Protein AF-A0A5R8Y3N6-F1 (afdb_monomer_lite)

Organism: NCBI:txid2576037

Foldseek 3Di:
DDPLKAKDKDKAQDDPVLVVVLCCVVFVVQAPDWDDDPFKIWGHQGDDPQAPWTWTWIWGWDDDPRIIMIIIITHTPPVVVLVVQQVCCCVPVVRPSNVVSVVNSNVRSVRVNVVVVVSVVPRDHD

Sequence (126 aa):
MGLFDIQIKKDIQTQKDEVINYLENKLTPFSKDTTISEKTLFFKGFKPKSSLLTYDLNIDIEKSKKSISLNIFGELLHVWILVILVVTGILFTYGIGVILVIVFVFYQKITATKYLNNL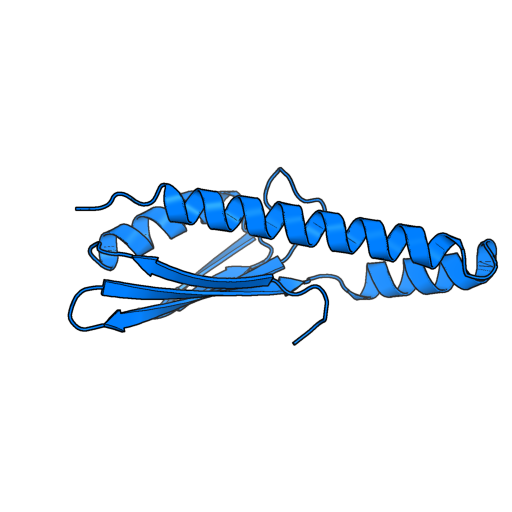LDNIPKE

Radius of gyration: 16.67 Å; chains: 1; bounding box: 41×25×47 Å

Secondary structure (DSSP, 8-state):
--TT-EEEEEEE-S-HHHHHHHHHHHHGGG-SEEEE-SSEEEEEEE--TT-SS-EEEEEEEEE-SSSEEEEEEEEES-HHHHHHHHHHHHHHHTTHHHHHHHHHHHHHHHHHHHHHHHHHHTSPP-

pLDDT: mean 88.94, std 6.81, range [55.97, 96.0]

Structure (mmCIF, N/CA/C/O backbone):
data_AF-A0A5R8Y3N6-F1
#
_entry.id   AF-A0A5R8Y3N6-F1
#
loop_
_atom_site.group_PDB
_atom_site.id
_atom_site.type_symbol
_atom_site.label_atom_id
_atom_site.label_alt_id
_atom_site.label_comp_id
_atom_site.label_asym_id
_atom_site.label_entity_id
_atom_site.label_seq_id
_atom_site.pdbx_PDB_ins_code
_atom_site.Cartn_x
_atom_site.Cartn_y
_atom_site.Cartn_z
_atom_site.occupancy
_atom_site.B_iso_or_equiv
_atom_site.auth_seq_id
_atom_site.auth_comp_id
_atom_site.auth_asym_id
_atom_site.auth_atom_id
_atom_site.pdbx_PDB_model_num
ATOM 1 N N . MET A 1 1 ? 4.546 14.916 0.038 1.00 61.56 1 MET A N 1
ATOM 2 C CA . MET A 1 1 ? 3.581 13.959 -0.537 1.00 61.56 1 MET A CA 1
ATOM 3 C C . MET A 1 1 ? 3.998 13.677 -1.964 1.00 61.56 1 MET A C 1
ATOM 5 O O . MET A 1 1 ? 4.095 14.612 -2.754 1.00 61.56 1 MET A O 1
ATOM 9 N N . GLY A 1 2 ? 4.328 12.427 -2.260 1.00 72.94 2 GLY A N 1
ATOM 10 C CA . GLY A 1 2 ? 4.628 11.945 -3.598 1.00 72.94 2 GLY A CA 1
ATOM 11 C C . GLY A 1 2 ? 3.361 11.820 -4.441 1.00 72.94 2 GLY A C 1
ATOM 12 O O . GLY A 1 2 ? 2.275 11.526 -3.946 1.00 72.94 2 GLY A O 1
ATOM 13 N N . LEU A 1 3 ? 3.496 12.026 -5.750 1.00 83.56 3 LEU A N 1
ATOM 14 C CA . LEU A 1 3 ? 2.378 11.971 -6.702 1.00 83.56 3 LEU A CA 1
ATOM 15 C C . LEU A 1 3 ? 1.654 10.605 -6.693 1.00 83.56 3 LEU A C 1
ATOM 17 O O . LEU A 1 3 ? 0.456 10.503 -6.978 1.00 83.56 3 LEU A O 1
ATOM 21 N N . PHE A 1 4 ? 2.386 9.550 -6.339 1.00 87.81 4 PHE A N 1
ATOM 22 C CA . PHE A 1 4 ? 1.926 8.163 -6.363 1.00 87.81 4 PHE A CA 1
ATOM 23 C C . PHE A 1 4 ? 1.533 7.612 -4.990 1.00 87.81 4 PHE A C 1
ATOM 25 O O . PHE A 1 4 ? 1.137 6.449 -4.903 1.00 87.81 4 PHE A O 1
ATOM 32 N N . ASP A 1 5 ? 1.577 8.452 -3.957 1.00 91.25 5 ASP A N 1
ATOM 33 C CA . ASP A 1 5 ? 1.159 8.081 -2.610 1.00 91.25 5 ASP A CA 1
ATOM 34 C C . ASP A 1 5 ? -0.363 7.925 -2.542 1.00 91.25 5 ASP A C 1
ATOM 36 O O . ASP A 1 5 ? -1.127 8.553 -3.293 1.00 91.25 5 ASP A O 1
ATOM 40 N N . ILE A 1 6 ? -0.804 7.068 -1.627 1.00 92.38 6 ILE A N 1
ATOM 41 C CA . ILE A 1 6 ? -2.210 6.806 -1.342 1.00 92.38 6 ILE A CA 1
ATOM 42 C C . ILE A 1 6 ? -2.648 7.714 -0.198 1.00 92.38 6 ILE A C 1
ATOM 44 O O . ILE A 1 6 ? -1.966 7.821 0.819 1.00 92.38 6 ILE A O 1
ATOM 48 N N . GLN A 1 7 ? -3.814 8.336 -0.349 1.00 92.75 7 GLN A N 1
ATOM 49 C CA . GLN A 1 7 ? -4.456 9.084 0.721 1.00 92.75 7 GLN A CA 1
ATOM 50 C C . GLN A 1 7 ? -5.951 8.782 0.713 1.00 92.75 7 GLN A C 1
ATOM 52 O O . GLN A 1 7 ? -6.625 8.991 -0.296 1.00 92.75 7 GLN A O 1
ATOM 57 N N . ILE A 1 8 ? -6.460 8.274 1.830 1.00 92.38 8 ILE A N 1
ATOM 58 C CA . ILE A 1 8 ? -7.871 7.933 2.006 1.00 92.38 8 ILE A CA 1
ATOM 59 C C . ILE A 1 8 ? -8.325 8.535 3.328 1.00 92.38 8 ILE A C 1
ATOM 61 O O . ILE A 1 8 ? -7.664 8.361 4.347 1.00 92.38 8 ILE A O 1
ATOM 65 N N . LYS A 1 9 ? -9.456 9.238 3.310 1.00 90.81 9 LYS A N 1
ATOM 66 C CA . LYS A 1 9 ? -10.117 9.745 4.514 1.00 90.81 9 LYS A CA 1
ATOM 67 C C . LYS A 1 9 ? -11.519 9.178 4.573 1.00 90.81 9 LYS A C 1
ATOM 69 O O . LYS A 1 9 ? -12.232 9.249 3.569 1.00 90.81 9 LYS A O 1
ATOM 74 N N . LYS A 1 10 ? -11.906 8.597 5.705 1.00 88.00 10 LYS A N 1
ATOM 75 C CA . LYS A 1 10 ? -13.215 7.962 5.838 1.00 88.00 10 LYS A CA 1
ATOM 76 C C . LYS A 1 10 ? -13.728 7.980 7.265 1.00 88.00 10 LYS A C 1
ATOM 78 O O . LYS A 1 10 ? -13.015 7.589 8.179 1.00 88.00 10 LYS A O 1
ATOM 83 N N . ASP A 1 11 ? -14.990 8.354 7.422 1.00 86.00 11 ASP A N 1
ATOM 84 C CA . ASP A 1 11 ? -15.696 8.276 8.695 1.00 86.00 11 ASP A CA 1
ATOM 85 C C . ASP A 1 11 ? -16.433 6.939 8.833 1.00 86.00 11 ASP A C 1
ATOM 87 O O . ASP A 1 11 ? -17.138 6.503 7.919 1.00 86.00 11 ASP A O 1
ATOM 91 N N . ILE A 1 12 ? -16.290 6.297 9.992 1.00 84.75 12 ILE A N 1
ATOM 92 C CA . ILE A 1 12 ? -16.918 5.017 10.335 1.00 84.75 12 ILE A CA 1
ATOM 93 C C . ILE A 1 12 ? -17.705 5.161 11.641 1.00 84.75 12 ILE A C 1
ATOM 95 O O . ILE A 1 12 ? -17.241 5.777 12.599 1.00 84.75 12 ILE A O 1
ATOM 99 N N . GLN A 1 13 ? -18.915 4.603 11.680 1.00 81.44 13 GLN A N 1
ATOM 100 C CA . GLN A 1 13 ? -19.791 4.581 12.857 1.00 81.44 13 GLN A CA 1
ATOM 101 C C . GLN A 1 13 ? -19.673 3.224 13.561 1.00 81.44 13 GLN A C 1
ATOM 103 O O . GLN A 1 13 ? -20.582 2.410 13.498 1.00 81.44 13 GLN A O 1
ATOM 108 N N . THR A 1 14 ? -18.517 2.970 14.173 1.00 80.62 14 THR A N 1
ATOM 109 C CA . THR A 1 14 ? -18.205 1.710 14.870 1.00 80.62 14 THR A CA 1
ATOM 110 C C . THR A 1 14 ? -17.302 2.011 16.064 1.00 80.62 14 THR A C 1
ATOM 112 O O . THR A 1 14 ? -16.690 3.084 16.133 1.00 80.62 14 THR A O 1
ATOM 115 N N . GLN A 1 15 ? -17.197 1.082 17.012 1.00 82.81 15 GLN A N 1
ATOM 116 C CA . GLN A 1 15 ? -16.237 1.165 18.107 1.00 82.81 15 GLN A CA 1
ATOM 117 C C . GLN A 1 15 ? -14.788 1.104 17.607 1.00 82.81 15 GLN A C 1
ATOM 119 O O . GLN A 1 15 ? -14.442 0.411 16.652 1.00 82.81 15 GLN A O 1
ATOM 124 N N . LYS A 1 16 ? -13.909 1.846 18.285 1.00 82.19 16 LYS A N 1
ATOM 125 C CA . LYS A 1 16 ? -12.504 2.010 17.890 1.00 82.19 16 LYS A CA 1
ATOM 126 C C . LYS A 1 16 ? -11.738 0.695 17.910 1.00 82.19 16 LYS A C 1
ATOM 128 O O . LYS A 1 16 ? -10.978 0.423 16.985 1.00 82.19 16 LYS A O 1
ATOM 133 N N . ASP A 1 17 ? -11.954 -0.099 18.949 1.00 83.81 17 ASP A N 1
ATOM 134 C CA . ASP A 1 17 ? -11.215 -1.340 19.160 1.00 83.81 17 ASP A CA 1
ATOM 135 C C . ASP A 1 17 ? -11.585 -2.389 18.102 1.00 83.81 17 ASP A C 1
ATOM 137 O O . ASP A 1 17 ? -10.719 -3.105 17.606 1.00 83.81 17 ASP A O 1
ATOM 141 N N . GLU A 1 18 ? -12.844 -2.413 17.655 1.00 84.69 18 GLU A N 1
ATOM 142 C CA . GLU A 1 18 ? -13.289 -3.275 16.554 1.00 84.69 18 GLU A CA 1
ATOM 143 C C . GLU A 1 18 ? -12.649 -2.889 15.219 1.00 84.69 18 GLU A C 1
ATOM 145 O O . GLU A 1 18 ? -12.200 -3.758 14.471 1.00 84.69 18 GLU A O 1
ATOM 150 N N . VAL A 1 19 ? -12.556 -1.586 14.931 1.00 86.00 19 VAL A N 1
ATOM 151 C CA . VAL A 1 19 ? -11.899 -1.074 13.721 1.00 86.00 19 VAL A CA 1
ATOM 152 C C . VAL A 1 19 ? -10.413 -1.436 13.717 1.00 86.00 19 VAL A C 1
ATOM 154 O O . VAL A 1 19 ? -9.909 -1.909 12.698 1.00 86.00 19 VAL A O 1
ATOM 157 N N . ILE A 1 20 ? -9.720 -1.253 14.846 1.00 87.31 20 ILE A N 1
ATOM 158 C CA . ILE A 1 20 ? -8.301 -1.607 14.991 1.00 87.31 20 ILE A CA 1
ATOM 159 C C . ILE A 1 20 ? -8.103 -3.107 14.769 1.00 87.31 20 ILE A C 1
ATOM 161 O O . ILE A 1 20 ? -7.328 -3.488 13.892 1.00 87.31 20 ILE A O 1
ATOM 165 N N . ASN A 1 21 ? -8.862 -3.946 15.479 1.00 88.38 21 ASN A N 1
ATOM 166 C CA . ASN A 1 21 ? -8.768 -5.402 15.369 1.00 88.38 21 ASN A CA 1
ATOM 167 C C . ASN A 1 21 ? -9.076 -5.890 13.947 1.00 88.38 21 ASN A C 1
ATOM 169 O O . ASN A 1 21 ? -8.426 -6.806 13.439 1.00 88.38 21 ASN A O 1
ATOM 173 N N . TYR A 1 22 ? -10.065 -5.297 13.274 1.00 89.75 22 TYR A N 1
ATOM 174 C CA . TYR A 1 22 ? -10.388 -5.648 11.894 1.00 89.75 22 TYR A CA 1
ATOM 175 C C . TYR A 1 22 ? -9.250 -5.278 10.933 1.00 89.75 22 TYR A C 1
ATOM 177 O O . TYR A 1 22 ? -8.852 -6.101 10.103 1.00 89.75 22 TYR A O 1
ATOM 185 N N . LEU A 1 23 ? -8.717 -4.055 11.041 1.00 89.69 23 LEU A N 1
ATOM 186 C CA . LEU A 1 23 ? -7.634 -3.573 10.184 1.00 89.69 23 LEU A CA 1
ATOM 187 C C . LEU A 1 23 ? -6.354 -4.380 10.391 1.00 89.69 23 LEU A C 1
ATOM 189 O O . LEU A 1 23 ? -5.757 -4.808 9.407 1.00 89.69 23 LEU A O 1
ATOM 193 N N . GLU A 1 24 ? -5.977 -4.651 11.638 1.00 90.00 24 GLU A N 1
ATOM 194 C CA . GLU A 1 24 ? -4.837 -5.502 11.975 1.00 90.00 24 GLU A CA 1
ATOM 195 C C . GLU A 1 24 ? -4.979 -6.886 11.328 1.00 90.00 24 GLU A C 1
ATOM 197 O O . GLU A 1 24 ? -4.152 -7.283 10.509 1.00 90.00 24 GLU A O 1
ATOM 202 N N . ASN A 1 25 ? -6.086 -7.588 11.582 1.00 90.31 25 ASN A N 1
ATOM 203 C CA . ASN A 1 25 ? -6.298 -8.932 11.040 1.00 90.31 25 ASN A CA 1
ATOM 204 C C . ASN A 1 25 ? -6.283 -8.980 9.503 1.00 90.31 25 ASN A C 1
ATOM 206 O O . ASN A 1 25 ? -5.877 -9.983 8.910 1.00 90.31 25 ASN A O 1
ATOM 210 N N . LYS A 1 26 ? -6.748 -7.918 8.831 1.00 90.31 26 LYS A N 1
ATOM 211 C CA . LYS A 1 26 ? -6.825 -7.869 7.364 1.00 90.31 26 LYS A CA 1
ATOM 212 C C . LYS A 1 26 ? -5.558 -7.361 6.689 1.00 90.31 26 LYS A C 1
ATOM 214 O O . LYS A 1 26 ? -5.318 -7.762 5.551 1.00 90.31 26 LYS A O 1
ATOM 219 N N . LEU A 1 27 ? -4.776 -6.495 7.330 1.00 90.88 27 LEU A N 1
ATOM 220 C CA . LEU A 1 27 ? -3.603 -5.852 6.726 1.00 90.88 27 LEU A CA 1
ATOM 221 C C . LEU A 1 27 ? -2.285 -6.531 7.111 1.00 90.88 27 LEU A C 1
ATOM 223 O O . LEU A 1 27 ? -1.383 -6.587 6.271 1.00 90.88 27 LEU A O 1
ATOM 227 N N . THR A 1 28 ? -2.183 -7.119 8.306 1.00 89.81 28 THR A N 1
ATOM 228 C CA . THR A 1 28 ? -0.981 -7.840 8.760 1.00 89.81 28 THR A CA 1
ATOM 229 C C . THR A 1 28 ? -0.536 -8.946 7.791 1.00 89.81 28 THR A C 1
ATOM 231 O O . THR A 1 28 ? 0.650 -8.989 7.471 1.00 89.81 28 THR A O 1
ATOM 234 N N . PRO A 1 29 ? -1.424 -9.777 7.198 1.00 91.38 29 PRO A N 1
ATOM 235 C CA . PRO A 1 29 ? -1.009 -10.821 6.251 1.00 91.38 29 PRO A CA 1
ATOM 236 C C . PRO A 1 29 ? -0.355 -10.304 4.961 1.00 91.38 29 PRO A C 1
ATOM 238 O O . PRO A 1 29 ? 0.257 -11.076 4.224 1.00 91.38 29 PRO A O 1
ATOM 241 N N . PHE A 1 30 ? -0.528 -9.019 4.648 1.00 91.00 30 PHE A N 1
ATOM 242 C CA . PHE A 1 30 ? 0.029 -8.375 3.457 1.00 91.00 30 PHE A CA 1
ATOM 243 C C . PHE A 1 30 ? 1.199 -7.450 3.783 1.00 91.00 30 PHE A C 1
ATOM 245 O O . PHE A 1 30 ? 1.702 -6.782 2.882 1.00 91.00 30 PHE A O 1
ATOM 252 N N . SER A 1 31 ? 1.609 -7.398 5.048 1.00 92.06 31 SER A N 1
ATOM 253 C CA . SER A 1 31 ? 2.625 -6.489 5.567 1.00 92.06 31 SER A CA 1
ATOM 254 C C . SER A 1 31 ? 3.811 -7.289 6.092 1.00 92.06 31 SER A C 1
ATOM 256 O O . SER A 1 31 ? 3.667 -8.443 6.489 1.00 92.06 31 SER A O 1
ATOM 258 N N . LYS A 1 32 ? 5.004 -6.696 6.060 1.00 89.19 32 LYS A N 1
ATOM 259 C CA . LYS A 1 32 ? 6.215 -7.330 6.600 1.00 89.19 32 LYS A CA 1
ATOM 260 C C . LYS A 1 32 ? 6.314 -7.137 8.104 1.00 89.19 32 LYS A C 1
ATOM 262 O O . LYS A 1 32 ? 6.549 -8.099 8.820 1.00 89.19 32 LYS A O 1
ATOM 267 N N . ASP A 1 33 ? 6.096 -5.902 8.545 1.00 87.62 33 ASP A N 1
ATOM 268 C CA . ASP A 1 33 ? 6.099 -5.516 9.951 1.00 87.62 33 ASP A CA 1
ATOM 269 C C . ASP A 1 33 ? 4.842 -4.701 10.247 1.00 87.62 33 ASP A C 1
ATOM 271 O O . ASP A 1 33 ? 4.342 -3.978 9.381 1.00 87.62 33 ASP A O 1
ATOM 275 N N . THR A 1 34 ? 4.334 -4.813 11.471 1.00 87.94 34 THR A N 1
ATOM 276 C CA . THR A 1 34 ? 3.167 -4.060 11.935 1.00 87.94 34 THR A CA 1
ATOM 277 C C . THR A 1 34 ? 3.469 -3.462 13.300 1.00 87.94 34 THR A C 1
ATOM 279 O O . THR A 1 34 ? 3.923 -4.167 14.199 1.00 87.94 34 THR A O 1
ATOM 282 N N . THR A 1 35 ? 3.207 -2.168 13.455 1.00 88.00 35 THR A N 1
ATOM 283 C CA . THR A 1 35 ? 3.334 -1.449 14.723 1.00 88.00 35 THR A CA 1
ATOM 284 C C . THR A 1 35 ? 1.994 -0.822 15.056 1.00 88.00 35 THR A C 1
ATOM 286 O O . THR A 1 35 ? 1.454 -0.042 14.274 1.00 88.00 35 THR A O 1
ATOM 289 N N . ILE A 1 36 ? 1.468 -1.145 16.232 1.00 84.69 36 ILE A N 1
ATOM 290 C CA . ILE A 1 36 ? 0.177 -0.654 16.704 1.00 84.69 36 ILE A CA 1
ATOM 291 C C . ILE A 1 36 ? 0.422 0.262 17.892 1.00 84.69 36 ILE A C 1
ATOM 293 O O . ILE A 1 36 ? 1.052 -0.125 18.874 1.00 84.69 36 ILE A O 1
ATOM 297 N N . SER A 1 37 ? -0.068 1.489 17.784 1.00 83.12 37 SER A N 1
ATOM 298 C CA . SER A 1 37 ? -0.146 2.450 18.876 1.00 83.12 37 SER A CA 1
ATOM 299 C C . SER A 1 37 ? -1.608 2.799 19.137 1.00 83.12 37 SER A C 1
ATOM 301 O O . SER A 1 37 ? -2.481 2.539 18.311 1.00 83.12 37 SER A O 1
ATOM 303 N N . GLU A 1 38 ? -1.899 3.436 20.271 1.00 75.44 38 GLU A N 1
ATOM 304 C CA . GLU A 1 38 ? -3.275 3.754 20.666 1.00 75.44 38 GLU A CA 1
ATOM 305 C C . GLU A 1 38 ? -4.043 4.553 19.607 1.00 75.44 38 GLU A C 1
ATOM 307 O O . GLU A 1 38 ? -5.264 4.456 19.544 1.00 75.44 38 GLU A O 1
ATOM 312 N N . LYS A 1 39 ? -3.374 5.385 18.805 1.00 82.38 39 LYS A N 1
ATOM 313 C CA . LYS A 1 39 ? -4.024 6.261 17.812 1.00 82.38 39 LYS A CA 1
ATOM 314 C C . LYS A 1 39 ? -3.589 6.000 16.377 1.00 82.38 39 LYS A C 1
ATOM 316 O O . LYS A 1 39 ? -4.218 6.536 15.471 1.00 82.38 39 LYS A O 1
ATOM 321 N N . THR A 1 40 ? -2.533 5.219 16.180 1.00 87.38 40 THR A N 1
ATOM 322 C CA . THR A 1 40 ? -1.903 5.045 14.873 1.00 87.38 40 THR A CA 1
ATOM 323 C C . THR A 1 40 ? -1.568 3.583 14.624 1.00 87.38 40 THR A C 1
ATOM 325 O O . THR A 1 40 ? -1.072 2.885 15.510 1.00 87.38 40 THR A O 1
ATOM 328 N N . LEU A 1 41 ? -1.845 3.114 13.411 1.00 90.00 41 LEU A N 1
ATOM 329 C CA . LEU A 1 41 ? -1.462 1.785 12.943 1.00 90.00 41 LEU A CA 1
ATOM 330 C C . LEU A 1 41 ? -0.473 1.955 11.800 1.00 90.00 41 LEU A C 1
ATOM 332 O O . LEU A 1 41 ? -0.792 2.586 10.794 1.00 90.00 41 LEU A O 1
ATOM 336 N N . PHE A 1 42 ? 0.710 1.376 11.943 1.00 92.81 42 PHE A N 1
ATOM 337 C CA . PHE A 1 42 ? 1.735 1.407 10.914 1.00 92.81 42 PHE A CA 1
ATOM 338 C C . PHE A 1 42 ? 1.957 0.007 10.350 1.00 92.81 42 PHE A C 1
ATOM 340 O O . PHE A 1 42 ? 2.296 -0.917 11.086 1.00 92.81 42 PHE A O 1
ATOM 347 N N . PHE A 1 43 ? 1.794 -0.141 9.039 1.00 93.56 43 PHE A N 1
ATOM 348 C CA . PHE A 1 43 ? 2.004 -1.390 8.315 1.00 93.56 43 PHE A CA 1
ATOM 349 C C . PHE A 1 43 ? 3.125 -1.201 7.303 1.00 93.56 43 PHE A C 1
ATOM 351 O O . PHE A 1 43 ? 2.953 -0.556 6.266 1.00 93.56 43 PHE A O 1
ATOM 358 N N . LYS A 1 44 ? 4.286 -1.776 7.604 1.00 93.44 44 LYS A N 1
ATOM 359 C CA . LYS A 1 44 ? 5.480 -1.646 6.778 1.00 93.44 44 LYS A CA 1
ATOM 360 C C . LYS A 1 44 ? 5.486 -2.680 5.665 1.00 93.44 44 LYS A C 1
ATOM 362 O O . LYS A 1 44 ? 5.235 -3.866 5.893 1.00 93.44 44 LYS A O 1
ATOM 367 N N . GLY A 1 45 ? 5.861 -2.266 4.462 1.00 91.88 45 GLY A N 1
ATOM 368 C CA . GLY A 1 45 ? 6.009 -3.166 3.329 1.00 91.88 45 GLY A CA 1
ATOM 369 C C . GLY A 1 45 ? 4.690 -3.794 2.885 1.00 91.88 45 GLY A C 1
ATOM 370 O O . GLY A 1 45 ? 4.700 -4.919 2.386 1.00 91.88 45 GLY A O 1
ATOM 371 N N . PHE A 1 46 ? 3.577 -3.091 3.080 1.00 93.56 46 PHE A N 1
ATOM 372 C CA . PHE A 1 46 ? 2.253 -3.525 2.676 1.00 93.56 46 PHE A CA 1
ATOM 373 C C . PHE A 1 46 ? 2.168 -3.698 1.156 1.00 93.56 46 PHE A C 1
ATOM 375 O O . PHE A 1 46 ? 2.408 -2.771 0.377 1.00 93.56 46 PHE A O 1
ATOM 382 N N . LYS A 1 47 ? 1.784 -4.896 0.719 1.00 93.12 47 LYS A N 1
ATOM 383 C CA . LYS A 1 47 ? 1.572 -5.220 -0.691 1.00 93.12 47 LYS A CA 1
ATOM 384 C C . LYS A 1 47 ? 0.284 -6.028 -0.856 1.00 93.12 47 LYS A C 1
ATOM 386 O O . LYS A 1 47 ? 0.286 -7.241 -0.627 1.00 93.12 47 LYS A O 1
ATOM 391 N N . PRO A 1 48 ? -0.825 -5.401 -1.282 1.00 87.19 48 PRO A N 1
ATOM 392 C CA . PRO A 1 48 ? -2.049 -6.142 -1.538 1.00 87.19 48 PRO A CA 1
ATOM 393 C C . PRO A 1 48 ? -1.836 -7.069 -2.740 1.00 87.19 48 PRO A C 1
ATOM 395 O O . PRO A 1 48 ? -1.105 -6.728 -3.667 1.00 87.19 48 PRO A O 1
ATOM 398 N N . LYS A 1 49 ? -2.507 -8.229 -2.768 1.00 84.56 49 LYS A N 1
ATOM 399 C CA . LYS A 1 49 ? -2.380 -9.218 -3.865 1.00 84.56 49 LYS A CA 1
ATOM 400 C C . LYS A 1 49 ? -2.626 -8.633 -5.257 1.00 84.56 49 LYS A C 1
ATOM 402 O O . LYS A 1 49 ? -2.084 -9.127 -6.237 1.00 84.56 49 LYS A O 1
ATOM 407 N N . SER A 1 50 ? -3.459 -7.602 -5.338 1.00 83.62 50 SER A N 1
ATOM 408 C CA . SER A 1 50 ? -3.805 -6.912 -6.576 1.00 83.62 50 SER A CA 1
ATOM 409 C C . SER A 1 50 ? -2.768 -5.872 -7.019 1.00 83.62 50 SER A C 1
ATOM 411 O O . SER A 1 50 ? -2.903 -5.343 -8.117 1.00 83.62 50 SER A O 1
ATOM 413 N N . SER A 1 51 ? -1.750 -5.574 -6.202 1.00 88.69 51 SER A N 1
ATOM 414 C CA . SER A 1 51 ? -0.701 -4.596 -6.505 1.00 88.69 51 SER A CA 1
ATOM 415 C C . SER A 1 51 ? 0.669 -5.252 -6.645 1.00 88.69 51 SER A C 1
ATOM 417 O O . SER A 1 51 ? 1.054 -6.143 -5.888 1.00 88.69 51 SER A O 1
ATOM 419 N N . LEU A 1 52 ? 1.454 -4.757 -7.597 1.00 90.44 52 LEU A N 1
ATOM 420 C CA . LEU A 1 52 ? 2.871 -5.091 -7.734 1.00 90.44 52 LEU A CA 1
ATOM 421 C C . LEU A 1 52 ? 3.766 -4.164 -6.911 1.00 90.44 52 LEU A C 1
ATOM 423 O O . LEU A 1 52 ? 4.846 -4.593 -6.497 1.00 90.44 52 LEU A O 1
ATOM 427 N N . LEU A 1 53 ? 3.301 -2.941 -6.655 1.00 92.56 53 LEU A N 1
ATOM 428 C CA . LEU A 1 53 ? 3.991 -1.952 -5.839 1.00 92.56 53 LEU A CA 1
ATOM 429 C C . LEU A 1 53 ? 3.695 -2.157 -4.355 1.00 92.56 53 LEU A C 1
ATOM 431 O O . LEU A 1 53 ? 2.600 -2.585 -3.977 1.00 92.56 53 LEU A O 1
ATOM 435 N N . THR A 1 54 ? 4.695 -1.830 -3.546 1.00 94.06 54 THR A N 1
ATOM 436 C CA . THR A 1 54 ? 4.675 -1.952 -2.091 1.00 94.06 54 THR A CA 1
ATOM 437 C C . THR A 1 54 ? 4.563 -0.563 -1.476 1.00 94.06 54 THR A C 1
ATOM 439 O O . THR A 1 54 ? 5.197 0.370 -1.965 1.00 94.06 54 THR A O 1
ATOM 442 N N . TYR A 1 55 ? 3.798 -0.442 -0.400 1.00 94.25 55 TYR A N 1
ATOM 443 C CA . TYR A 1 55 ? 3.568 0.806 0.314 1.00 94.25 55 TYR A CA 1
ATOM 444 C C . TYR A 1 55 ? 3.868 0.635 1.804 1.00 94.25 55 TYR A C 1
ATOM 446 O O . TYR A 1 55 ? 3.662 -0.444 2.348 1.00 94.25 55 TYR A O 1
ATOM 454 N N . ASP A 1 56 ? 4.306 1.693 2.470 1.00 94.56 56 ASP A N 1
ATOM 455 C CA . ASP A 1 56 ? 4.240 1.796 3.927 1.00 94.56 56 ASP A CA 1
ATOM 456 C C . ASP A 1 56 ? 2.938 2.511 4.284 1.00 94.56 56 ASP A C 1
ATOM 458 O O . ASP A 1 56 ? 2.718 3.649 3.867 1.00 94.56 56 ASP A O 1
ATOM 462 N N . LEU A 1 57 ? 2.041 1.830 4.998 1.00 94.38 57 LEU A N 1
ATOM 463 C CA . LEU A 1 57 ? 0.772 2.415 5.416 1.00 94.38 57 LEU A CA 1
ATOM 464 C C . LEU A 1 57 ? 0.889 2.993 6.820 1.00 94.38 57 LEU A C 1
ATOM 466 O O . LEU A 1 57 ? 1.322 2.310 7.742 1.00 94.38 57 LEU A O 1
ATOM 470 N N . ASN A 1 58 ? 0.398 4.210 6.991 1.00 93.94 58 ASN A N 1
ATOM 471 C CA . ASN A 1 58 ? 0.106 4.818 8.274 1.00 93.94 58 ASN A CA 1
ATOM 472 C C . ASN A 1 58 ? -1.395 5.120 8.345 1.00 93.94 58 ASN A C 1
ATOM 474 O O . ASN A 1 58 ? -1.943 5.762 7.450 1.00 93.94 58 ASN A O 1
ATOM 478 N N . ILE A 1 59 ? -2.065 4.627 9.379 1.00 92.50 59 ILE A N 1
ATOM 479 C CA . ILE A 1 59 ? -3.491 4.832 9.619 1.00 92.50 59 ILE A CA 1
ATOM 480 C C . ILE A 1 59 ? -3.646 5.611 10.915 1.00 92.50 59 ILE A C 1
ATOM 482 O O . ILE A 1 59 ? -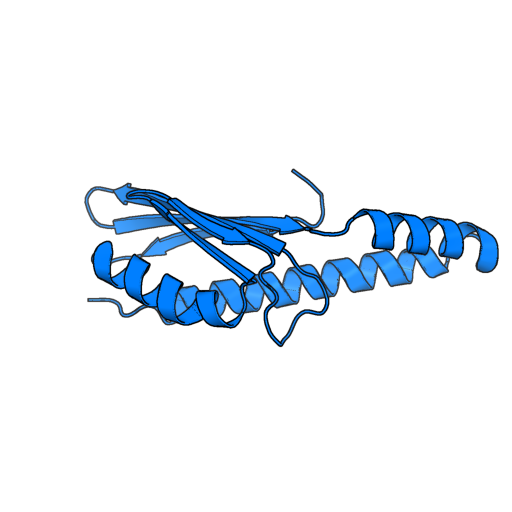3.435 5.057 11.991 1.00 92.50 59 ILE A O 1
ATOM 486 N N . ASP A 1 60 ? -4.070 6.863 10.810 1.00 91.19 60 ASP A N 1
ATOM 487 C CA . ASP A 1 60 ? -4.412 7.696 11.955 1.00 91.19 60 ASP A CA 1
ATOM 488 C C . ASP A 1 60 ? -5.904 7.556 12.271 1.00 91.19 60 ASP A C 1
ATOM 490 O O . ASP A 1 60 ? -6.765 7.679 11.392 1.00 91.19 60 ASP A O 1
ATOM 494 N N . ILE A 1 61 ? -6.205 7.297 13.542 1.00 88.75 61 ILE A N 1
ATOM 495 C CA . ILE A 1 61 ? -7.555 7.061 14.047 1.00 88.75 61 ILE A CA 1
ATOM 496 C C . ILE A 1 61 ? -7.933 8.195 14.998 1.00 88.75 61 ILE A C 1
ATOM 498 O O . ILE A 1 61 ? -7.446 8.281 16.130 1.00 88.75 61 ILE A O 1
ATOM 502 N N . GLU A 1 62 ? -8.857 9.046 14.565 1.00 85.62 62 GLU A N 1
ATOM 503 C CA . GLU A 1 62 ? -9.361 10.168 15.350 1.00 85.62 62 GLU A CA 1
ATOM 504 C C . GLU A 1 62 ? -10.796 9.904 15.813 1.00 85.62 62 GLU A C 1
ATOM 506 O O . GLU A 1 62 ? -11.702 9.641 15.021 1.00 85.62 62 GLU A O 1
ATOM 511 N N . LYS A 1 63 ? -11.032 9.992 17.126 1.00 79.38 63 LYS A N 1
ATOM 512 C CA . LYS A 1 63 ? -12.375 9.847 17.696 1.00 79.38 63 LYS A CA 1
ATOM 513 C C . LYS A 1 63 ? -13.135 11.169 17.579 1.00 79.38 63 LYS A C 1
ATOM 515 O O . LYS A 1 63 ? -12.743 12.161 18.189 1.00 79.38 63 LYS A O 1
ATOM 520 N N . SER A 1 64 ? -14.256 11.159 16.865 1.00 72.56 64 SER A N 1
ATOM 521 C CA . SER A 1 64 ? -15.251 12.234 16.853 1.00 72.56 64 SER A CA 1
ATOM 522 C C . SER A 1 64 ? -16.463 11.854 17.717 1.00 72.56 64 SER A C 1
ATOM 524 O O . SER A 1 64 ? -16.630 10.709 18.133 1.00 72.56 64 SER A O 1
ATOM 526 N N . LYS A 1 65 ? -17.330 12.825 18.035 1.00 65.44 65 LYS A N 1
ATOM 527 C CA . LYS A 1 65 ? -18.430 12.668 19.013 1.00 65.44 65 LYS A CA 1
ATOM 528 C C . LYS A 1 65 ? -19.427 11.541 18.683 1.00 65.44 65 LYS A C 1
ATOM 530 O O . LYS A 1 65 ? -20.088 11.062 19.596 1.00 65.44 65 LYS A O 1
ATOM 535 N N . LYS A 1 66 ? -19.566 11.157 17.409 1.00 70.25 66 LYS A N 1
ATOM 536 C CA . LYS A 1 66 ? -20.503 10.117 16.926 1.00 70.25 66 LYS A CA 1
ATOM 537 C C . LYS A 1 66 ? -19.894 9.148 15.901 1.00 70.25 66 LYS A C 1
ATOM 539 O O . LYS A 1 66 ? -20.590 8.268 15.414 1.00 70.25 66 LYS A O 1
ATOM 544 N N . SER A 1 67 ? -18.631 9.337 15.532 1.00 79.88 67 SER A N 1
ATOM 545 C CA . SER A 1 67 ? -17.954 8.570 14.485 1.00 79.88 67 SER A CA 1
ATOM 546 C C . SER A 1 67 ? -16.452 8.555 14.733 1.00 79.88 67 SER A C 1
ATOM 548 O O . SER A 1 67 ? -15.923 9.352 15.508 1.00 79.88 67 SER A O 1
ATOM 550 N N . ILE A 1 68 ? -15.761 7.652 14.059 1.00 84.19 68 ILE A N 1
ATOM 551 C CA . ILE A 1 68 ? -14.309 7.574 14.022 1.00 84.19 68 ILE A CA 1
ATOM 552 C C . ILE A 1 68 ? -13.864 7.999 12.633 1.00 84.19 68 ILE A C 1
ATOM 554 O O . ILE A 1 68 ? -14.312 7.422 11.646 1.00 84.19 68 ILE A O 1
ATOM 558 N N . SER A 1 69 ? -12.988 8.993 12.568 1.00 85.81 69 SER A N 1
ATOM 559 C CA . SER A 1 69 ? -12.337 9.399 11.329 1.00 85.81 69 SER A CA 1
ATOM 560 C C . SER A 1 69 ? -11.054 8.594 11.163 1.00 85.81 69 SER A C 1
ATOM 562 O O . SER A 1 69 ? -10.192 8.583 12.045 1.00 85.81 69 SER A O 1
ATOM 564 N N . LEU A 1 70 ? -10.952 7.889 10.043 1.00 89.00 70 LEU A N 1
ATOM 565 C CA . LEU A 1 70 ? -9.766 7.166 9.616 1.00 89.00 70 LEU A CA 1
ATOM 566 C C . LEU A 1 70 ? -9.068 7.957 8.518 1.00 89.00 70 LEU A C 1
ATOM 568 O O . LEU A 1 70 ? -9.645 8.192 7.453 1.00 89.00 70 LEU A O 1
ATOM 572 N N . ASN A 1 71 ? -7.806 8.302 8.749 1.00 91.50 71 ASN A N 1
ATOM 573 C CA . ASN A 1 71 ? -6.922 8.848 7.730 1.00 91.50 71 ASN A CA 1
ATOM 574 C C . ASN A 1 71 ? -5.851 7.805 7.405 1.00 91.50 71 ASN A C 1
ATOM 576 O O . ASN A 1 71 ? -4.991 7.522 8.228 1.00 91.50 71 ASN A O 1
ATOM 580 N N . ILE A 1 72 ? -5.900 7.232 6.205 1.00 92.19 72 ILE A N 1
ATOM 581 C CA . ILE A 1 72 ? -4.881 6.305 5.707 1.00 92.19 72 ILE A CA 1
ATOM 582 C C . ILE A 1 72 ? -3.949 7.055 4.766 1.00 92.19 72 ILE A C 1
ATOM 584 O O . ILE A 1 72 ? -4.388 7.644 3.774 1.00 92.19 72 ILE A O 1
ATOM 588 N N . PHE A 1 73 ? -2.659 6.947 5.040 1.00 93.94 73 PHE A N 1
ATOM 589 C CA . PHE A 1 73 ? -1.564 7.409 4.207 1.00 93.94 73 PHE A CA 1
ATOM 590 C C . PHE A 1 73 ? -0.737 6.204 3.776 1.00 93.94 73 PHE A C 1
ATOM 592 O O . PHE A 1 73 ? -0.320 5.418 4.614 1.00 93.94 73 PHE A O 1
ATOM 599 N N . GLY A 1 74 ? -0.514 6.037 2.476 1.00 93.31 74 GLY A N 1
ATOM 600 C CA . GLY A 1 74 ? 0.347 4.989 1.935 1.00 93.31 74 GLY A CA 1
ATOM 601 C C . GLY A 1 74 ? 1.508 5.601 1.171 1.00 93.31 74 GLY A C 1
ATOM 602 O O . GLY A 1 74 ? 1.297 6.125 0.078 1.00 93.31 74 GLY A O 1
ATOM 603 N N . GLU A 1 75 ? 2.713 5.522 1.722 1.00 93.88 75 GLU A N 1
ATOM 604 C CA . GLU A 1 75 ? 3.936 5.991 1.071 1.00 93.88 75 GLU A CA 1
ATOM 605 C C . GLU A 1 75 ? 4.492 4.904 0.152 1.00 93.88 75 GLU A C 1
ATOM 607 O O . GLU A 1 75 ? 4.649 3.753 0.559 1.00 93.88 75 GLU A O 1
ATOM 612 N N . LEU A 1 76 ? 4.766 5.244 -1.108 1.00 93.69 76 LEU A N 1
ATOM 613 C CA . LEU A 1 76 ? 5.290 4.278 -2.069 1.00 93.69 76 LEU A CA 1
ATOM 614 C C . LEU A 1 76 ? 6.740 3.894 -1.738 1.00 93.69 76 LEU A C 1
ATOM 616 O O . LEU A 1 76 ? 7.636 4.736 -1.731 1.00 93.69 76 LEU A O 1
ATOM 620 N N . LEU A 1 77 ? 7.000 2.598 -1.563 1.00 92.50 77 LEU A N 1
ATOM 621 C CA . LEU A 1 77 ? 8.352 2.086 -1.354 1.00 92.50 77 LEU A CA 1
ATOM 622 C C . LEU A 1 77 ? 9.115 1.866 -2.663 1.00 92.50 77 LEU A C 1
ATOM 624 O O . LEU A 1 77 ? 8.552 1.739 -3.749 1.00 92.50 77 LEU A O 1
ATOM 628 N N . HIS A 1 78 ? 10.440 1.750 -2.531 1.00 89.88 78 HIS A N 1
ATOM 629 C CA . HIS A 1 78 ? 11.360 1.413 -3.622 1.00 89.88 78 HIS A CA 1
ATOM 630 C C . HIS A 1 78 ? 11.284 2.358 -4.832 1.00 89.88 78 HIS A C 1
ATOM 632 O O . HIS A 1 78 ? 11.548 1.938 -5.956 1.00 89.88 78 HIS A O 1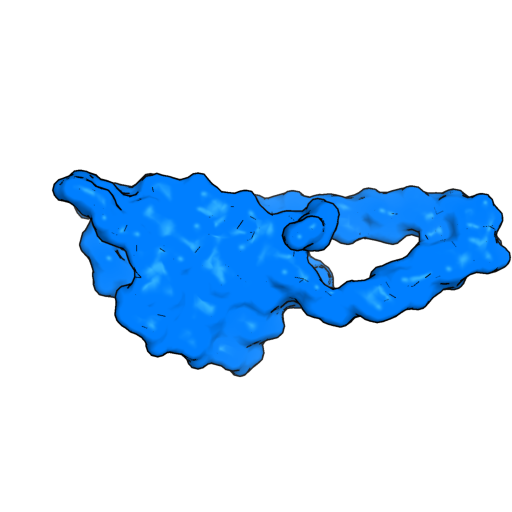
ATOM 638 N N . VAL A 1 79 ? 11.000 3.646 -4.614 1.00 90.69 79 VAL A N 1
ATOM 639 C CA . VAL A 1 79 ? 10.896 4.674 -5.671 1.00 90.69 79 VAL A CA 1
ATOM 640 C C . VAL A 1 79 ? 12.104 4.677 -6.621 1.00 90.69 79 VAL A C 1
ATOM 642 O O . VAL A 1 79 ? 11.946 4.891 -7.820 1.00 90.69 79 VAL A O 1
ATOM 645 N N . TRP A 1 80 ? 13.299 4.340 -6.128 1.00 91.75 80 TRP A N 1
ATOM 646 C CA . TRP A 1 80 ? 14.515 4.200 -6.936 1.00 91.75 80 TRP A CA 1
ATOM 647 C C . TRP A 1 80 ? 14.378 3.242 -8.129 1.00 91.75 80 TRP A C 1
ATOM 649 O O . TRP A 1 80 ? 14.930 3.528 -9.189 1.00 91.75 80 TRP A O 1
ATOM 659 N N . ILE A 1 81 ? 13.613 2.149 -8.009 1.00 91.50 81 ILE A N 1
ATOM 660 C CA . ILE A 1 81 ? 13.390 1.226 -9.135 1.00 91.50 81 ILE A CA 1
ATOM 661 C C . ILE A 1 81 ? 12.624 1.923 -10.268 1.00 91.50 81 ILE A C 1
ATOM 663 O O . ILE A 1 81 ? 12.929 1.730 -11.442 1.00 91.50 81 ILE A O 1
ATOM 667 N N . LEU A 1 82 ? 11.660 2.780 -9.914 1.00 92.12 82 LEU A N 1
ATOM 668 C CA . LEU A 1 82 ? 10.877 3.549 -10.877 1.00 92.12 82 LEU A CA 1
ATOM 669 C C . LEU A 1 82 ? 11.741 4.609 -11.546 1.00 92.12 82 LEU A C 1
ATOM 671 O O . LEU A 1 82 ? 11.635 4.797 -12.752 1.00 92.12 82 LEU A O 1
ATOM 675 N N . VAL A 1 83 ? 12.634 5.252 -10.790 1.00 93.56 83 VAL A N 1
ATOM 676 C CA . VAL A 1 83 ? 13.600 6.209 -11.344 1.00 93.56 83 VAL A CA 1
ATOM 677 C C . VAL A 1 83 ? 14.482 5.534 -12.392 1.00 93.56 83 VAL A C 1
ATOM 679 O O . VAL A 1 83 ? 14.613 6.059 -13.495 1.00 93.56 83 VAL A O 1
ATOM 682 N N . ILE A 1 84 ? 15.025 4.349 -12.094 1.00 94.88 84 ILE A N 1
ATOM 683 C CA . ILE A 1 84 ? 15.825 3.581 -13.058 1.00 94.88 84 ILE A CA 1
ATOM 684 C C . ILE A 1 84 ? 14.997 3.269 -14.310 1.00 94.88 84 ILE A C 1
ATOM 686 O O . ILE A 1 84 ? 15.450 3.554 -15.413 1.00 94.88 84 ILE A O 1
ATOM 690 N N . LEU A 1 85 ? 13.764 2.770 -14.158 1.00 93.75 85 LEU A N 1
ATOM 691 C CA . LEU A 1 85 ? 12.882 2.477 -15.295 1.00 93.75 85 LEU A CA 1
ATOM 692 C C . LEU A 1 85 ? 12.582 3.713 -16.152 1.00 93.75 85 LEU A C 1
ATOM 694 O O . LEU A 1 85 ? 12.542 3.608 -17.376 1.00 93.75 85 LEU A O 1
ATOM 698 N N . VAL A 1 86 ? 12.401 4.882 -15.534 1.00 94.31 86 VAL A N 1
ATOM 699 C CA . VAL A 1 86 ? 12.201 6.146 -16.254 1.00 94.31 86 VAL A CA 1
ATOM 700 C C . VAL A 1 86 ? 13.459 6.531 -17.029 1.00 94.31 86 VAL A C 1
ATOM 702 O O . VAL A 1 86 ? 13.365 6.803 -18.223 1.00 94.31 86 VAL A O 1
ATOM 705 N N . VAL A 1 87 ? 14.635 6.510 -16.394 1.00 95.75 87 VAL A N 1
ATOM 706 C CA . VAL A 1 87 ? 15.912 6.845 -17.050 1.00 95.75 87 VAL A CA 1
ATOM 707 C C . VAL A 1 87 ? 16.187 5.894 -18.216 1.00 95.75 87 VAL A C 1
ATOM 709 O O . VAL A 1 87 ? 16.482 6.342 -19.322 1.00 95.75 87 VAL A O 1
ATOM 712 N N . THR A 1 88 ? 16.015 4.588 -18.012 1.00 93.88 88 THR A N 1
ATOM 713 C CA . THR A 1 88 ? 16.111 3.576 -19.071 1.00 93.88 88 THR A CA 1
ATOM 714 C C . THR A 1 88 ? 15.083 3.840 -20.177 1.00 93.88 88 THR A C 1
ATOM 716 O O . THR A 1 88 ? 15.433 3.828 -21.353 1.00 93.88 88 THR A O 1
ATOM 719 N N . GLY A 1 89 ? 13.834 4.162 -19.840 1.00 94.00 89 GLY A N 1
ATOM 720 C CA . GLY A 1 89 ? 12.812 4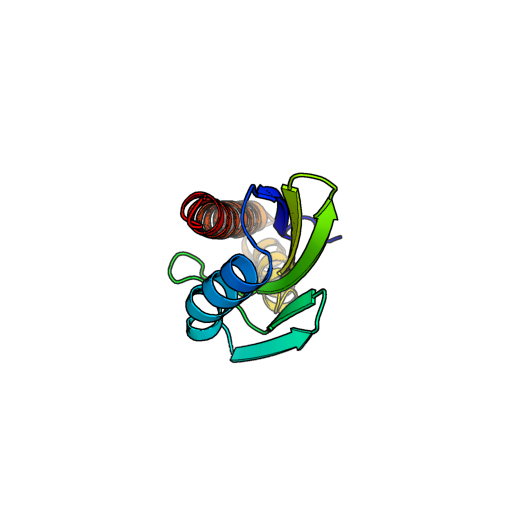.527 -20.824 1.00 94.00 89 GLY A CA 1
ATOM 721 C C . GLY A 1 89 ? 13.236 5.713 -21.695 1.00 94.00 89 GLY A C 1
ATOM 722 O O . GLY A 1 89 ? 13.094 5.664 -22.917 1.00 94.00 89 GLY A O 1
ATOM 723 N N . ILE A 1 90 ? 13.829 6.748 -21.101 1.00 94.56 90 ILE A N 1
ATOM 724 C CA . ILE A 1 90 ? 14.350 7.900 -21.847 1.00 94.56 90 ILE A CA 1
ATOM 725 C C . ILE A 1 90 ? 15.478 7.472 -22.789 1.00 94.56 90 ILE A C 1
ATOM 727 O O . ILE A 1 90 ? 15.414 7.776 -23.978 1.00 94.56 90 ILE A O 1
ATOM 731 N N . LEU A 1 91 ? 16.467 6.730 -22.282 1.00 96.00 91 LEU A N 1
ATOM 732 C CA . LEU A 1 91 ? 17.649 6.330 -23.050 1.00 96.00 91 LEU A CA 1
ATOM 733 C C . LEU A 1 91 ? 17.323 5.398 -24.224 1.00 96.00 91 LEU A C 1
ATOM 735 O O . LEU A 1 91 ? 17.871 5.571 -25.307 1.00 96.00 91 LEU A O 1
ATOM 739 N N . PHE A 1 92 ? 16.440 4.417 -24.023 1.00 94.44 92 PHE A N 1
ATOM 740 C CA . PHE A 1 92 ? 16.198 3.355 -25.006 1.00 94.44 92 PHE A CA 1
ATOM 741 C C . PHE A 1 92 ? 15.008 3.612 -25.935 1.00 94.44 92 PHE A C 1
ATOM 743 O O . PHE A 1 92 ? 14.935 3.012 -27.003 1.00 94.44 92 PHE A O 1
ATOM 750 N N . THR A 1 93 ? 14.062 4.473 -25.551 1.00 95.31 93 THR A N 1
ATOM 751 C CA . THR A 1 93 ? 12.828 4.706 -26.332 1.00 95.31 93 THR A CA 1
ATOM 752 C C . THR A 1 93 ? 12.584 6.179 -26.647 1.00 95.31 93 THR A C 1
ATOM 754 O O . THR A 1 93 ? 11.467 6.557 -27.001 1.00 95.31 93 THR A O 1
ATOM 757 N N . TYR A 1 94 ? 13.608 7.022 -26.473 1.00 91.69 94 TYR A N 1
ATOM 758 C CA . TYR A 1 94 ? 13.515 8.476 -26.641 1.00 91.69 94 TYR A CA 1
ATOM 759 C C . TYR A 1 94 ? 12.374 9.099 -25.815 1.00 91.69 94 TYR A C 1
ATOM 761 O O . TYR A 1 94 ? 11.741 10.068 -26.223 1.00 91.69 94 TYR A O 1
ATOM 769 N N . GLY A 1 95 ? 12.084 8.516 -24.647 1.00 87.81 95 GLY A N 1
ATOM 770 C CA . GLY A 1 95 ? 11.071 9.007 -23.711 1.00 87.81 95 GLY A CA 1
ATOM 771 C C . GLY A 1 95 ? 9.675 8.393 -23.848 1.00 87.81 95 GLY A C 1
ATOM 772 O O . GLY A 1 95 ? 8.888 8.525 -22.914 1.00 87.81 95 GLY A O 1
ATOM 773 N N . ILE A 1 96 ? 9.357 7.655 -24.919 1.00 93.06 96 ILE A N 1
ATOM 774 C CA . ILE A 1 96 ? 8.021 7.040 -25.090 1.00 93.06 96 ILE A CA 1
ATOM 775 C C . ILE A 1 96 ? 7.715 6.041 -23.962 1.00 93.06 96 ILE A C 1
ATOM 777 O O . ILE A 1 96 ? 6.615 6.017 -23.411 1.00 93.06 96 ILE A O 1
ATOM 781 N N . GLY A 1 97 ? 8.706 5.252 -23.554 1.00 92.12 97 GLY A N 1
ATOM 782 C CA . GLY A 1 97 ? 8.598 4.264 -22.482 1.00 92.12 97 GLY A CA 1
ATOM 783 C C . GLY A 1 97 ? 8.268 4.870 -21.118 1.00 92.12 97 GLY A C 1
ATOM 784 O O . GLY A 1 97 ? 7.678 4.190 -20.281 1.00 92.12 97 GLY A O 1
ATOM 785 N N . VAL A 1 98 ? 8.552 6.159 -20.901 1.00 93.75 98 VAL A N 1
ATOM 786 C CA . VAL A 1 98 ? 8.179 6.859 -19.662 1.00 93.75 98 VAL A CA 1
ATOM 787 C C . VAL A 1 98 ? 6.661 6.884 -19.488 1.00 93.75 98 VAL A C 1
ATOM 789 O O . VAL A 1 98 ? 6.172 6.693 -18.375 1.00 93.75 98 VAL A O 1
ATOM 792 N N . ILE A 1 99 ? 5.905 7.037 -20.580 1.00 93.94 99 ILE A N 1
ATOM 793 C CA . ILE A 1 99 ? 4.437 7.037 -20.549 1.00 93.94 99 ILE A CA 1
ATOM 794 C C . ILE A 1 99 ? 3.925 5.702 -20.000 1.00 93.94 99 ILE A C 1
ATOM 796 O O . ILE A 1 99 ? 3.060 5.690 -19.126 1.00 93.94 99 ILE A O 1
ATOM 800 N N . LEU A 1 100 ? 4.498 4.580 -20.449 1.00 93.12 100 LEU A N 1
ATOM 801 C CA . LEU A 1 100 ? 4.118 3.250 -19.966 1.00 93.12 100 LEU A CA 1
ATOM 802 C C . LEU A 1 100 ? 4.392 3.088 -18.467 1.00 93.12 100 LEU A C 1
ATOM 804 O O . LEU A 1 100 ? 3.544 2.559 -17.749 1.00 93.12 100 LEU A O 1
ATOM 808 N N . VAL A 1 101 ? 5.535 3.583 -17.981 1.00 93.62 101 VAL A N 1
ATOM 809 C CA . VAL A 1 101 ? 5.873 3.544 -16.549 1.00 93.62 101 VAL A CA 1
ATOM 810 C C . VAL A 1 101 ? 4.875 4.367 -15.734 1.00 93.62 101 VAL A C 1
ATOM 812 O O . VAL A 1 101 ? 4.363 3.879 -14.729 1.00 93.62 101 VAL A O 1
ATOM 815 N N . ILE A 1 102 ? 4.544 5.584 -16.175 1.00 93.38 102 ILE A N 1
ATOM 816 C CA . ILE A 1 102 ? 3.582 6.448 -15.475 1.00 93.38 102 ILE A CA 1
ATOM 817 C C . ILE A 1 102 ? 2.200 5.792 -15.427 1.00 93.38 102 ILE A C 1
ATOM 819 O O . ILE A 1 102 ? 1.606 5.706 -14.351 1.00 93.38 102 ILE A O 1
ATOM 823 N N . VAL A 1 103 ? 1.702 5.292 -16.564 1.00 94.62 103 VAL A N 1
ATOM 824 C CA . VAL A 1 103 ? 0.405 4.600 -16.641 1.00 94.62 103 VAL A CA 1
ATOM 825 C C . VAL A 1 103 ? 0.387 3.389 -15.712 1.00 94.62 103 VAL A C 1
ATOM 827 O O . VAL A 1 103 ? -0.576 3.199 -14.969 1.00 94.62 103 VAL A O 1
ATOM 830 N N . PHE A 1 104 ? 1.464 2.602 -15.696 1.00 93.88 104 PHE A N 1
ATOM 831 C CA . PHE A 1 104 ? 1.594 1.457 -14.806 1.00 93.88 104 PHE A CA 1
ATOM 832 C C . PHE A 1 104 ? 1.522 1.865 -13.331 1.00 93.88 104 PHE A C 1
ATOM 834 O O . PHE A 1 104 ? 0.688 1.340 -12.597 1.00 93.88 104 PHE A O 1
ATOM 841 N N . VAL A 1 105 ? 2.342 2.821 -12.882 1.00 94.25 105 VAL A N 1
ATOM 842 C CA . VAL A 1 105 ? 2.357 3.255 -11.473 1.00 94.25 105 VAL A CA 1
ATOM 843 C C . VAL A 1 105 ? 1.003 3.841 -11.067 1.00 94.25 105 VAL A C 1
ATOM 845 O O . VAL A 1 105 ? 0.503 3.563 -9.976 1.00 94.25 105 VAL A O 1
ATOM 848 N N . PHE A 1 106 ? 0.362 4.594 -11.961 1.00 94.12 106 PHE A N 1
ATOM 849 C CA . PHE A 1 106 ? -0.967 5.146 -11.724 1.00 94.12 106 PHE A CA 1
ATOM 850 C C . PHE A 1 106 ? -2.038 4.054 -11.585 1.00 94.12 106 PHE A C 1
ATOM 852 O O . PHE A 1 106 ? -2.862 4.102 -10.669 1.00 94.12 106 PHE A O 1
ATOM 859 N N . TYR A 1 107 ? -1.994 3.025 -12.433 1.00 94.44 107 TYR A N 1
ATOM 860 C CA . TYR A 1 107 ? -2.876 1.863 -12.323 1.00 94.44 107 TYR A CA 1
ATOM 861 C C . TYR A 1 107 ? -2.685 1.114 -10.992 1.00 94.44 107 TYR A C 1
ATOM 863 O O . TYR A 1 107 ? -3.665 0.740 -10.340 1.00 94.44 107 TYR A O 1
ATOM 871 N N . GLN A 1 108 ? -1.436 0.940 -10.549 1.00 93.44 108 GLN A N 1
ATOM 872 C CA . GLN A 1 108 ? -1.117 0.303 -9.266 1.00 93.44 108 GLN A CA 1
ATOM 873 C C . GLN A 1 108 ? -1.667 1.114 -8.085 1.00 93.44 108 GLN A C 1
ATOM 875 O O . GLN A 1 108 ? -2.323 0.547 -7.210 1.00 93.44 108 GLN A O 1
ATOM 880 N N . LYS A 1 109 ? -1.514 2.447 -8.117 1.00 93.31 109 LYS A N 1
ATOM 881 C CA . LYS A 1 109 ? -2.115 3.359 -7.131 1.00 93.31 109 LYS A CA 1
ATOM 882 C C . LYS A 1 109 ? -3.630 3.186 -7.055 1.00 93.31 109 LYS A C 1
ATOM 884 O O . LYS A 1 109 ? -4.165 2.996 -5.967 1.00 93.31 109 LYS A O 1
ATOM 889 N N . ILE A 1 110 ? -4.333 3.228 -8.191 1.00 93.12 110 ILE A N 1
ATOM 890 C CA . ILE A 1 110 ? -5.795 3.047 -8.224 1.00 93.12 110 ILE A CA 1
ATOM 891 C C . ILE A 1 110 ? -6.183 1.698 -7.620 1.00 93.12 110 ILE A C 1
ATOM 893 O O . ILE A 1 110 ? -7.114 1.614 -6.820 1.00 93.12 110 ILE A O 1
ATOM 897 N N . THR A 1 111 ? -5.458 0.645 -7.983 1.00 92.94 111 THR A N 1
ATOM 898 C CA . THR A 1 111 ? -5.750 -0.717 -7.541 1.00 92.94 111 THR A CA 1
ATOM 899 C C . THR A 1 111 ? -5.558 -0.884 -6.033 1.00 92.94 111 THR A C 1
ATOM 901 O O . THR A 1 111 ? -6.418 -1.465 -5.368 1.00 92.94 111 THR A O 1
ATOM 904 N N . ALA A 1 112 ? -4.478 -0.335 -5.473 1.00 93.12 112 ALA A N 1
ATOM 905 C CA . ALA A 1 112 ? -4.219 -0.356 -4.037 1.00 93.12 112 ALA A CA 1
ATOM 906 C C . ALA A 1 112 ? -5.240 0.492 -3.256 1.00 93.12 112 ALA A C 1
ATOM 908 O O . ALA A 1 112 ? -5.803 0.022 -2.267 1.00 93.12 112 ALA A O 1
ATOM 909 N N . THR A 1 113 ? -5.566 1.693 -3.744 1.00 93.62 113 THR A N 1
ATOM 910 C CA . THR A 1 113 ? -6.609 2.548 -3.154 1.00 93.62 113 THR A CA 1
ATOM 911 C C . THR A 1 113 ? -7.973 1.861 -3.163 1.00 93.62 113 THR A C 1
ATOM 913 O O . THR A 1 113 ? -8.688 1.896 -2.165 1.00 93.62 113 THR A O 1
ATOM 916 N N . LYS A 1 114 ? -8.341 1.192 -4.263 1.00 93.44 114 LYS A N 1
ATOM 917 C CA . LYS A 1 114 ? -9.601 0.442 -4.3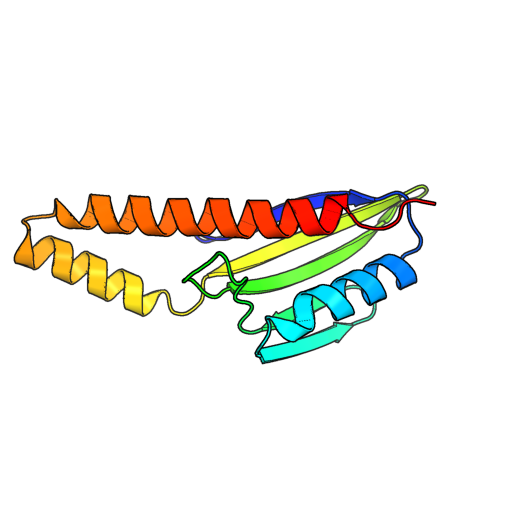66 1.00 93.44 114 LYS A CA 1
ATOM 918 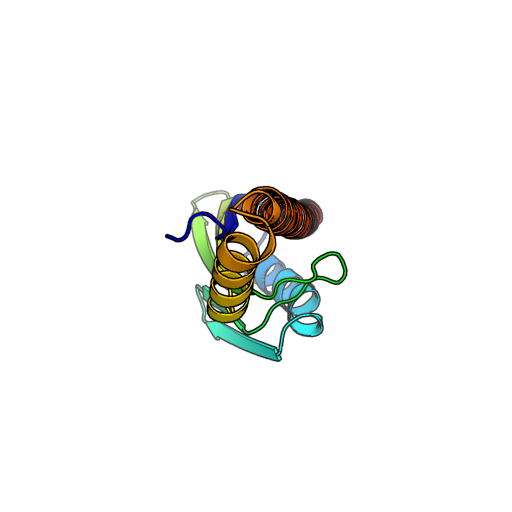C C . LYS A 1 114 ? -9.648 -0.719 -3.376 1.00 93.44 114 LYS A C 1
ATOM 920 O O . LYS A 1 114 ? -10.681 -0.938 -2.752 1.00 93.44 114 LYS A O 1
ATOM 925 N N . TYR A 1 115 ? -8.540 -1.438 -3.209 1.00 92.69 115 TYR A N 1
ATOM 926 C CA . TYR A 1 115 ? -8.437 -2.503 -2.215 1.00 92.69 115 TYR A CA 1
ATOM 927 C C . TYR A 1 115 ? -8.655 -1.974 -0.790 1.00 92.69 115 TYR A C 1
ATOM 929 O O . TYR A 1 115 ? -9.483 -2.516 -0.061 1.00 92.69 115 TYR A O 1
ATOM 937 N N . LEU A 1 116 ? -7.973 -0.886 -0.415 1.00 92.12 116 LEU A N 1
ATOM 938 C CA . LEU A 1 116 ? -8.121 -0.264 0.904 1.00 92.12 116 LEU A CA 1
ATOM 939 C C . LEU A 1 116 ? -9.536 0.282 1.128 1.00 92.12 116 LEU A C 1
ATOM 941 O O . LEU A 1 116 ? -10.128 0.024 2.170 1.00 92.12 116 LEU A O 1
ATOM 945 N N . ASN A 1 117 ? -10.123 0.961 0.140 1.00 92.62 117 ASN A N 1
ATOM 946 C CA . ASN A 1 117 ? -11.504 1.437 0.236 1.00 92.62 117 ASN A CA 1
ATOM 947 C C . ASN A 1 117 ? -12.495 0.288 0.440 1.00 92.62 117 ASN A C 1
ATOM 949 O O . ASN A 1 117 ? -13.326 0.370 1.341 1.00 92.62 117 ASN A O 1
ATOM 953 N N . ASN A 1 118 ? -12.355 -0.799 -0.324 1.00 91.44 118 ASN A N 1
ATOM 954 C CA . ASN A 1 118 ? -13.181 -1.991 -0.154 1.00 91.44 118 ASN A CA 1
ATOM 955 C C . ASN A 1 118 ? -13.011 -2.605 1.240 1.00 91.44 118 ASN A C 1
ATOM 957 O O . ASN A 1 118 ? -13.997 -3.027 1.838 1.00 91.44 118 ASN A O 1
ATOM 961 N N . LEU A 1 119 ? -11.788 -2.663 1.779 1.00 89.62 119 LEU A N 1
ATOM 962 C CA . LEU A 1 119 ? -11.575 -3.129 3.151 1.00 89.62 119 LEU A CA 1
ATOM 963 C C . LEU A 1 119 ? -12.324 -2.256 4.157 1.00 89.62 119 LEU A C 1
ATOM 965 O O . LEU A 1 119 ? -12.986 -2.801 5.036 1.00 89.62 119 LEU A O 1
ATOM 969 N N . LEU A 1 120 ? -12.256 -0.935 3.990 1.00 89.38 120 LEU A N 1
ATOM 970 C CA . LEU A 1 120 ? -12.929 0.015 4.866 1.00 89.38 120 LEU A CA 1
ATOM 971 C C . LEU A 1 120 ? -14.460 -0.022 4.751 1.00 89.38 120 LEU A C 1
ATOM 973 O O . LEU A 1 120 ? -15.146 0.227 5.733 1.00 89.38 120 LEU A O 1
ATOM 977 N N . ASP A 1 121 ? -15.014 -0.296 3.566 1.00 88.62 121 ASP A N 1
ATOM 978 C CA . ASP A 1 121 ? -16.468 -0.440 3.369 1.00 88.62 121 ASP A CA 1
ATOM 979 C C . ASP A 1 121 ? -17.049 -1.688 4.038 1.00 88.62 121 ASP A C 1
ATOM 981 O O . ASP A 1 121 ? -18.217 -1.685 4.419 1.00 88.62 121 ASP A O 1
ATOM 985 N N . ASN A 1 122 ? -16.233 -2.731 4.193 1.00 88.56 122 ASN A N 1
ATOM 986 C CA . ASN A 1 122 ? -16.626 -3.995 4.815 1.00 88.56 122 ASN A CA 1
ATOM 987 C C . ASN A 1 122 ? -16.340 -4.047 6.325 1.00 88.56 122 ASN A C 1
ATOM 989 O O . ASN A 1 122 ? -16.480 -5.109 6.932 1.00 88.56 122 ASN A O 1
ATOM 993 N N . ILE A 1 123 ? -15.927 -2.931 6.934 1.00 86.56 123 ILE A N 1
ATOM 994 C CA . ILE A 1 123 ? -15.839 -2.837 8.393 1.00 86.56 123 ILE A CA 1
ATOM 995 C C . ILE A 1 123 ? -17.259 -2.992 8.966 1.00 86.56 123 ILE A C 1
ATOM 997 O O . ILE A 1 123 ? -18.167 -2.307 8.480 1.00 86.56 123 ILE A O 1
ATOM 1001 N N . PRO A 1 124 ? -17.470 -3.874 9.965 1.00 76.00 124 PRO A N 1
ATOM 1002 C CA . PRO A 1 124 ? -18.768 -4.033 10.614 1.00 76.00 124 PRO A CA 1
ATOM 1003 C C . PRO A 1 124 ? -19.265 -2.682 11.129 1.00 76.00 124 PRO A C 1
ATOM 1005 O O . PRO A 1 124 ? -18.525 -1.967 11.802 1.00 76.00 124 PRO A O 1
ATOM 1008 N N . LYS A 1 125 ? -20.494 -2.312 10.773 1.00 74.62 125 LYS A N 1
ATOM 1009 C CA . LYS A 1 125 ? -21.169 -1.119 11.294 1.00 74.62 125 LYS A CA 1
ATOM 1010 C C . LYS A 1 125 ? -22.155 -1.599 12.353 1.00 74.62 125 LYS A C 1
ATOM 1012 O O . LYS A 1 125 ? -22.953 -2.483 12.036 1.00 74.62 125 LYS A O 1
ATOM 1017 N N . GLU A 1 126 ? -22.044 -1.071 13.570 1.00 55.97 126 GLU A N 1
ATOM 1018 C CA . GLU A 1 126 ? -23.056 -1.260 14.624 1.00 55.97 126 GLU A CA 1
ATOM 1019 C C . GLU A 1 126 ? -24.284 -0.378 14.367 1.00 55.97 126 GLU A C 1
ATOM 1021 O O . GLU A 1 126 ? -24.111 0.774 13.900 1.00 55.97 126 GLU A O 1
#